Protein AF-F2G8A1-F1 (afdb_monomer)

Structure (mmCIF, N/CA/C/O backbone):
data_AF-F2G8A1-F1
#
_entry.id   AF-F2G8A1-F1
#
loop_
_atom_site.group_PDB
_atom_site.id
_atom_site.type_symbol
_atom_site.label_atom_id
_atom_site.label_alt_id
_atom_site.label_comp_id
_atom_site.label_asym_id
_atom_site.label_entity_id
_atom_site.label_seq_id
_atom_site.pdbx_PDB_ins_code
_atom_site.Cartn_x
_atom_site.Cartn_y
_atom_site.Cartn_z
_atom_site.occupancy
_atom_site.B_iso_or_equiv
_atom_site.auth_seq_id
_atom_site.auth_comp_id
_atom_site.auth_asym_id
_atom_site.auth_atom_id
_atom_site.pdbx_PDB_model_num
ATOM 1 N N . MET A 1 1 ? -11.835 19.529 9.945 1.00 40.19 1 MET A N 1
ATOM 2 C CA . MET A 1 1 ? -13.101 18.870 9.549 1.00 40.19 1 MET A CA 1
ATOM 3 C C . MET A 1 1 ? -13.380 17.758 10.556 1.00 40.19 1 MET A C 1
ATOM 5 O O . MET A 1 1 ? -12.536 16.885 10.711 1.00 40.19 1 MET A O 1
ATOM 9 N N . LYS A 1 2 ? -14.470 17.837 11.332 1.00 37.25 2 LYS A N 1
ATOM 10 C CA . LYS A 1 2 ? -14.795 16.828 12.356 1.00 37.25 2 LYS A CA 1
ATOM 11 C C . LYS A 1 2 ? -15.122 15.493 11.674 1.00 37.25 2 LYS A C 1
ATOM 13 O O . LYS A 1 2 ? -16.158 15.373 11.025 1.00 37.25 2 LYS A O 1
ATOM 18 N N . LEU A 1 3 ? -14.254 14.497 11.857 1.00 51.97 3 LEU A N 1
ATOM 19 C CA . LEU A 1 3 ? -14.437 13.105 11.408 1.00 51.97 3 LEU A CA 1
ATOM 20 C C . LEU A 1 3 ? -15.696 12.433 11.996 1.00 51.97 3 LEU A C 1
ATOM 22 O O . LEU A 1 3 ? -16.071 11.354 11.557 1.00 51.97 3 LEU A O 1
ATOM 26 N N . GLU A 1 4 ? -16.383 13.083 12.942 1.00 48.56 4 GLU A N 1
ATOM 27 C CA . GLU A 1 4 ? -17.666 12.656 13.525 1.00 48.56 4 GLU A CA 1
ATOM 28 C C . GLU A 1 4 ? -18.790 12.484 12.482 1.00 48.56 4 GLU A C 1
ATOM 30 O O . GLU A 1 4 ? -19.749 11.766 12.744 1.00 48.56 4 GLU A O 1
ATOM 35 N N . LYS A 1 5 ? -18.667 13.095 11.290 1.00 45.97 5 LYS A N 1
ATOM 36 C CA . LYS A 1 5 ? -19.625 12.955 10.175 1.00 45.97 5 LYS A CA 1
ATOM 37 C C . LYS A 1 5 ? -19.264 11.889 9.133 1.00 45.97 5 LYS A C 1
ATOM 39 O O . LYS A 1 5 ? -20.050 11.689 8.208 1.00 45.97 5 LYS A O 1
ATOM 44 N N . LEU A 1 6 ? -18.126 11.194 9.252 1.00 52.62 6 LEU A N 1
ATOM 45 C CA . LEU A 1 6 ? -17.885 9.996 8.439 1.00 52.62 6 LEU A CA 1
ATOM 46 C C . LEU A 1 6 ? -18.779 8.886 9.000 1.00 52.62 6 LEU A C 1
ATOM 48 O O . LEU A 1 6 ? -18.441 8.242 9.995 1.00 52.62 6 LEU A O 1
ATOM 52 N N . GLY A 1 7 ? -19.966 8.749 8.405 1.00 51.72 7 GLY A N 1
ATOM 53 C CA . GLY A 1 7 ? -20.971 7.763 8.777 1.00 51.72 7 GLY A CA 1
ATOM 54 C C . GLY A 1 7 ? -20.336 6.403 9.051 1.00 51.72 7 GLY A C 1
ATOM 55 O O . GLY A 1 7 ? -19.549 5.911 8.249 1.00 51.72 7 GLY A O 1
ATOM 56 N N . THR A 1 8 ? -20.638 5.859 10.233 1.00 61.47 8 THR A N 1
ATOM 57 C CA . THR A 1 8 ? -20.577 4.424 10.547 1.00 61.47 8 THR A CA 1
ATOM 58 C C . THR A 1 8 ? -19.463 3.658 9.825 1.00 61.47 8 THR A C 1
ATOM 60 O O . THR A 1 8 ? -19.719 2.788 8.991 1.00 61.47 8 THR A O 1
ATOM 63 N N . VAL A 1 9 ? -18.201 3.933 10.187 1.00 64.25 9 VAL A N 1
ATOM 64 C CA . VAL A 1 9 ? -17.117 2.956 9.982 1.00 64.25 9 VAL A CA 1
ATOM 65 C C . VAL A 1 9 ? -17.470 1.729 10.824 1.00 64.25 9 VAL A C 1
ATOM 67 O O . VAL A 1 9 ? -17.112 1.618 11.997 1.00 64.25 9 VAL A O 1
ATOM 70 N N . ASN A 1 10 ? -18.293 0.868 10.238 1.00 78.50 10 ASN A N 1
ATOM 71 C CA . ASN A 1 10 ? -18.792 -0.358 10.826 1.00 78.50 10 ASN A CA 1
ATOM 72 C C . ASN A 1 10 ? -17.738 -1.453 10.671 1.00 78.50 10 ASN A C 1
ATOM 74 O O . ASN A 1 10 ? -16.802 -1.331 9.879 1.00 78.50 10 ASN A O 1
ATOM 78 N N . LEU A 1 11 ? -17.921 -2.551 11.403 1.00 83.50 11 LEU A N 1
ATOM 79 C CA . LEU A 1 11 ? -17.014 -3.697 11.367 1.00 83.50 11 LEU A CA 1
ATOM 80 C C . LEU A 1 11 ? -16.717 -4.169 9.932 1.00 83.50 11 LEU A C 1
ATOM 82 O O . LEU A 1 11 ? -15.573 -4.470 9.620 1.00 83.50 11 LEU A O 1
ATOM 86 N N . LEU A 1 12 ? -17.717 -4.158 9.044 1.00 86.94 12 LEU A N 1
ATOM 87 C CA . LEU A 1 12 ? -17.547 -4.532 7.638 1.00 86.94 12 LEU A CA 1
ATOM 88 C C . LEU A 1 12 ? -16.514 -3.654 6.910 1.00 86.94 12 LEU A C 1
ATOM 90 O O . LEU A 1 12 ? -15.600 -4.177 6.279 1.00 86.94 12 LEU A O 1
ATOM 94 N N . TRP A 1 13 ? -16.619 -2.328 7.032 1.00 86.75 13 TRP A N 1
ATOM 95 C CA . TRP A 1 13 ? -15.685 -1.387 6.401 1.00 86.75 13 TRP A CA 1
ATOM 96 C C . TRP A 1 13 ? -14.271 -1.514 6.957 1.00 86.75 13 TRP A C 1
ATOM 98 O O . TRP A 1 13 ? -13.301 -1.375 6.212 1.00 86.75 13 TRP A O 1
ATOM 108 N N . PHE A 1 14 ? -14.154 -1.815 8.250 1.00 89.94 14 PHE A N 1
ATOM 109 C CA . PHE A 1 14 ? -12.876 -2.139 8.868 1.00 89.94 14 PHE A CA 1
ATOM 110 C C . PHE A 1 14 ? -12.271 -3.419 8.284 1.00 89.94 14 PHE A C 1
ATOM 112 O O . PHE A 1 14 ? -11.115 -3.394 7.884 1.00 89.94 14 PHE A O 1
ATOM 119 N N . LEU A 1 15 ? -13.039 -4.508 8.181 1.00 92.25 15 LEU A N 1
ATOM 120 C CA . LEU A 1 15 ? -12.551 -5.779 7.634 1.00 92.25 15 LEU A CA 1
ATOM 121 C C . LEU A 1 15 ? -12.119 -5.649 6.168 1.00 92.25 15 LEU A C 1
ATOM 123 O O . LEU A 1 15 ? -11.052 -6.139 5.802 1.00 92.25 15 LEU A O 1
ATOM 127 N N . ILE A 1 16 ? -12.900 -4.936 5.349 1.00 93.25 16 ILE A N 1
ATOM 128 C CA . ILE A 1 16 ? -12.541 -4.633 3.955 1.00 93.25 16 ILE A CA 1
ATOM 129 C C . ILE A 1 16 ? -11.238 -3.829 3.909 1.00 93.25 16 ILE A C 1
ATOM 131 O O . ILE A 1 16 ? -10.322 -4.172 3.165 1.00 93.25 16 ILE A O 1
ATOM 135 N N . SER A 1 17 ? -11.134 -2.780 4.729 1.00 92.62 17 SER A N 1
ATOM 136 C CA . SER A 1 17 ? -9.938 -1.932 4.777 1.00 92.62 17 SER A CA 1
ATOM 137 C C . SER A 1 17 ? -8.710 -2.711 5.246 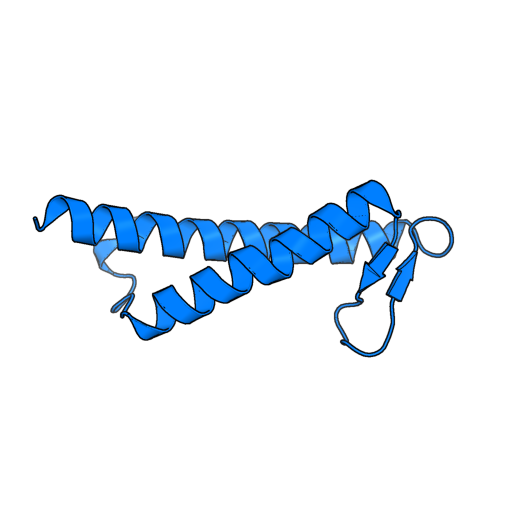1.00 92.62 17 SER A C 1
ATOM 139 O O . SER A 1 17 ? -7.642 -2.565 4.663 1.00 92.62 17 SER A O 1
ATOM 141 N N . LEU A 1 18 ? -8.863 -3.583 6.244 1.00 93.69 18 LEU A N 1
ATOM 142 C CA . LEU A 1 18 ? -7.796 -4.432 6.766 1.00 93.69 18 LEU A CA 1
ATOM 143 C C . LEU A 1 18 ? -7.275 -5.397 5.694 1.00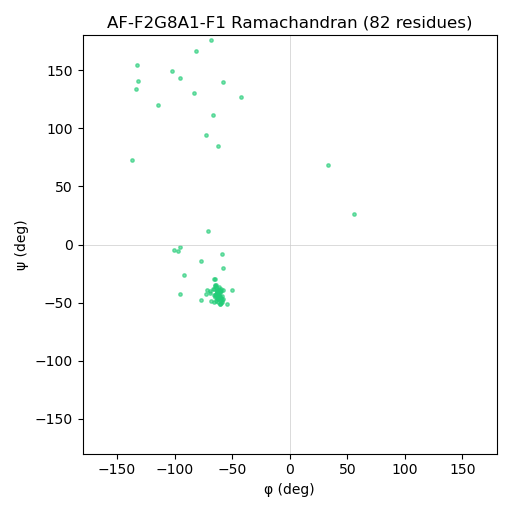 93.69 18 LEU A C 1
ATOM 145 O O . LEU A 1 18 ? -6.066 -5.500 5.495 1.00 93.69 18 LEU A O 1
ATOM 149 N N . PHE A 1 19 ? -8.181 -6.056 4.967 1.00 95.56 19 PHE A N 1
ATOM 150 C CA . PHE A 1 19 ? -7.814 -6.899 3.830 1.00 95.56 19 PHE A CA 1
ATOM 151 C C . PHE A 1 19 ? -7.053 -6.099 2.764 1.00 95.56 19 PHE A C 1
ATOM 153 O O . PHE A 1 19 ? -5.979 -6.514 2.325 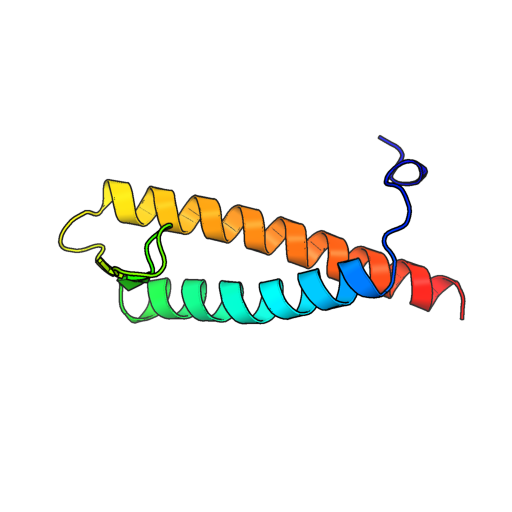1.00 95.56 19 PHE A O 1
ATOM 160 N N . LEU A 1 20 ? -7.568 -4.924 2.387 1.00 94.50 20 LEU A N 1
ATOM 161 C CA . LEU A 1 20 ? -6.943 -4.065 1.382 1.00 94.50 20 LEU A CA 1
ATOM 162 C C . LEU A 1 20 ? -5.568 -3.552 1.816 1.00 94.50 20 LEU A C 1
ATOM 164 O O . LEU A 1 20 ? -4.684 -3.452 0.972 1.00 94.50 20 LEU A O 1
ATOM 168 N N . VAL A 1 21 ? -5.350 -3.270 3.104 1.00 95.88 21 VAL A N 1
ATOM 169 C CA . VAL A 1 21 ? -4.030 -2.881 3.629 1.00 95.88 21 VAL A CA 1
ATOM 170 C C . VAL A 1 21 ? -2.999 -3.978 3.378 1.00 95.88 21 VAL A C 1
ATOM 172 O O . VAL A 1 21 ? -1.902 -3.683 2.906 1.00 95.88 21 VAL A O 1
ATOM 175 N N . ILE A 1 22 ? -3.347 -5.234 3.660 1.00 95.50 22 ILE A N 1
ATOM 176 C CA . ILE A 1 22 ? -2.446 -6.376 3.460 1.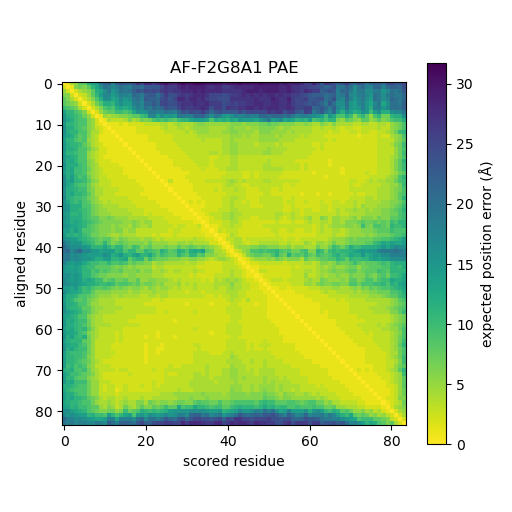00 95.50 22 ILE A CA 1
ATOM 177 C C . ILE A 1 22 ? -2.224 -6.611 1.961 1.00 95.50 22 ILE A C 1
ATOM 179 O O . ILE A 1 22 ? -1.084 -6.718 1.512 1.00 95.50 22 ILE A O 1
ATOM 183 N N . TRP A 1 23 ? -3.301 -6.641 1.175 1.00 94.69 23 TRP A N 1
ATOM 184 C CA . TRP A 1 23 ? -3.238 -6.930 -0.256 1.00 94.69 23 TRP A CA 1
ATOM 185 C C . TRP A 1 23 ? -2.493 -5.847 -1.053 1.00 94.69 23 TRP A C 1
ATOM 187 O O . TRP A 1 23 ? -1.564 -6.160 -1.800 1.00 94.69 23 TRP A O 1
ATOM 197 N N . LEU A 1 24 ? -2.838 -4.567 -0.867 1.00 94.62 24 LEU A N 1
ATOM 198 C CA . LEU A 1 24 ? -2.127 -3.456 -1.512 1.00 94.62 24 LEU A CA 1
ATOM 199 C C . LEU A 1 24 ? -0.692 -3.343 -0.994 1.00 94.62 24 LEU A C 1
ATOM 201 O O . LEU A 1 24 ? 0.210 -3.093 -1.787 1.00 94.62 24 LEU A O 1
ATOM 205 N N . GLY A 1 25 ? -0.465 -3.568 0.305 1.00 94.06 25 GLY A N 1
ATOM 206 C CA . GLY A 1 25 ? 0.876 -3.570 0.889 1.00 94.06 25 GLY A CA 1
ATOM 207 C C . GLY A 1 25 ? 1.785 -4.607 0.228 1.00 94.06 25 GLY A C 1
ATOM 208 O O . GLY A 1 25 ? 2.904 -4.283 -0.163 1.00 94.06 25 GLY A O 1
ATOM 209 N N . HIS A 1 26 ? 1.276 -5.822 0.007 1.00 94.25 26 HIS A N 1
ATOM 210 C CA . HIS A 1 26 ? 1.992 -6.866 -0.723 1.00 94.25 26 HIS A CA 1
ATOM 211 C C . HIS A 1 26 ? 2.325 -6.444 -2.164 1.00 94.25 26 HIS A C 1
ATOM 213 O O . HIS A 1 26 ? 3.455 -6.622 -2.613 1.00 94.25 26 HIS A O 1
ATOM 219 N N . GLN A 1 27 ? 1.379 -5.833 -2.887 1.00 93.31 27 GLN A N 1
ATOM 220 C CA . GLN A 1 27 ? 1.636 -5.356 -4.252 1.00 93.31 27 GLN A CA 1
ATOM 221 C C . GLN A 1 27 ? 2.652 -4.209 -4.312 1.00 93.31 27 GLN A C 1
ATOM 223 O O . GLN A 1 27 ? 3.465 -4.172 -5.231 1.00 93.31 27 GLN A O 1
ATOM 228 N N . LEU A 1 28 ? 2.622 -3.283 -3.352 1.00 94.94 28 LEU A N 1
ATOM 229 C CA . LEU A 1 28 ? 3.560 -2.159 -3.280 1.00 94.94 28 LEU A CA 1
ATOM 230 C C . LEU A 1 28 ? 4.974 -2.630 -2.923 1.00 94.94 28 LEU A C 1
ATOM 232 O O . LEU A 1 28 ? 5.934 -2.181 -3.541 1.00 94.94 28 LEU A O 1
ATOM 236 N N . LEU A 1 29 ? 5.105 -3.569 -1.981 1.00 95.31 29 LEU A N 1
ATOM 237 C CA . LEU A 1 29 ? 6.389 -4.205 -1.672 1.00 95.31 29 LEU A CA 1
ATOM 238 C C . LEU A 1 29 ? 6.934 -4.970 -2.882 1.00 95.31 29 LEU A C 1
ATOM 240 O O . LEU A 1 29 ? 8.097 -4.795 -3.238 1.00 95.31 29 LEU A O 1
ATOM 244 N N . GLY A 1 30 ? 6.086 -5.750 -3.561 1.00 92.38 30 GLY A N 1
ATOM 245 C CA . GLY A 1 30 ? 6.452 -6.431 -4.803 1.00 92.38 30 GLY A CA 1
ATOM 246 C C . GLY A 1 30 ? 6.921 -5.462 -5.892 1.00 92.38 30 GLY A C 1
ATOM 247 O O . GLY A 1 30 ? 7.915 -5.736 -6.558 1.00 92.38 30 GLY A O 1
ATOM 248 N N . ALA A 1 31 ? 6.280 -4.298 -6.011 1.00 93.06 31 ALA A N 1
ATOM 249 C CA . ALA A 1 31 ? 6.671 -3.254 -6.954 1.00 93.06 31 ALA A CA 1
ATOM 250 C C . ALA A 1 31 ? 8.044 -2.643 -6.648 1.00 93.06 31 ALA A C 1
ATOM 252 O O . ALA A 1 31 ? 8.782 -2.324 -7.575 1.00 93.06 31 ALA A O 1
ATOM 253 N N . ILE A 1 32 ? 8.403 -2.497 -5.371 1.00 93.75 32 ILE A N 1
ATOM 254 C CA . ILE A 1 32 ? 9.717 -1.978 -4.963 1.00 93.75 32 ILE A CA 1
ATOM 255 C C . ILE A 1 32 ? 10.816 -3.014 -5.222 1.00 93.75 32 ILE A C 1
ATOM 257 O O . ILE A 1 32 ? 11.888 -2.656 -5.700 1.00 93.75 32 ILE A O 1
ATOM 261 N N . ILE A 1 33 ? 10.554 -4.288 -4.915 1.00 95.06 33 ILE A N 1
ATOM 262 C CA . ILE A 1 33 ? 11.554 -5.362 -5.009 1.00 95.06 33 ILE A CA 1
ATOM 263 C C . ILE A 1 33 ? 11.771 -5.791 -6.463 1.00 95.06 33 ILE A C 1
ATOM 265 O O . ILE A 1 33 ? 12.908 -5.905 -6.909 1.00 95.06 33 ILE A O 1
ATOM 269 N N . ASN A 1 34 ? 10.685 -6.023 -7.201 1.00 93.75 34 ASN A N 1
ATOM 270 C CA . ASN A 1 34 ? 10.734 -6.622 -8.536 1.00 93.75 34 ASN A CA 1
ATOM 271 C C . ASN A 1 34 ? 10.608 -5.592 -9.664 1.00 93.75 34 ASN A C 1
ATOM 273 O O . ASN A 1 34 ? 10.693 -5.966 -10.828 1.00 93.75 34 ASN A O 1
ATOM 277 N N . LEU A 1 35 ? 10.376 -4.310 -9.348 1.00 93.44 35 LEU A N 1
ATOM 278 C CA . LEU A 1 35 ? 10.092 -3.253 -10.332 1.00 93.44 35 LEU A CA 1
ATOM 279 C C . LEU A 1 35 ? 8.897 -3.578 -11.246 1.00 93.44 35 LEU A C 1
ATOM 281 O O . LEU A 1 35 ? 8.784 -3.069 -12.365 1.00 93.44 35 LEU A O 1
ATOM 285 N N . GLU A 1 36 ? 7.979 -4.402 -10.744 1.00 92.81 36 GLU A N 1
ATOM 286 C CA . GLU A 1 36 ? 6.774 -4.847 -11.431 1.00 92.81 36 GLU A CA 1
ATOM 287 C C . GLU A 1 36 ? 5.566 -4.732 -10.515 1.00 92.81 36 GLU A C 1
ATOM 289 O O . GLU A 1 36 ? 5.586 -5.146 -9.357 1.00 92.81 36 GLU A O 1
ATOM 294 N N . ILE A 1 37 ? 4.484 -4.176 -11.045 1.00 93.06 37 ILE A N 1
ATOM 295 C CA . ILE A 1 37 ? 3.237 -4.025 -10.313 1.00 93.06 37 ILE A CA 1
ATOM 296 C C . ILE A 1 37 ? 2.083 -4.506 -11.170 1.00 93.06 37 ILE A C 1
ATOM 298 O O . ILE A 1 37 ? 2.026 -4.255 -12.371 1.00 93.06 37 ILE A O 1
ATOM 302 N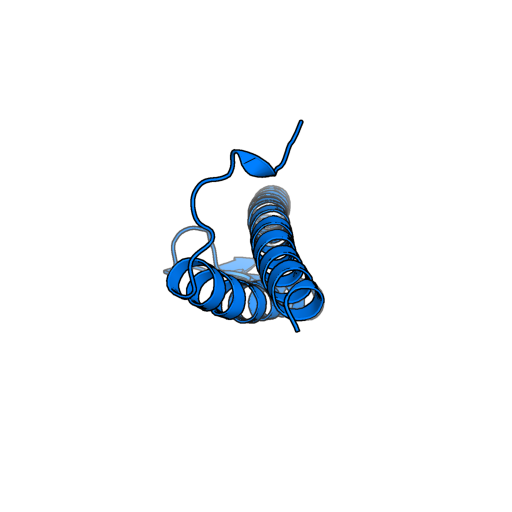 N . GLN A 1 38 ? 1.118 -5.178 -10.554 1.00 92.50 38 GLN A N 1
ATOM 303 C CA . GLN A 1 38 ? -0.125 -5.500 -11.240 1.00 92.50 38 GLN A CA 1
ATOM 304 C C . GLN A 1 38 ? -0.787 -4.201 -11.728 1.00 92.50 38 GLN A C 1
ATOM 306 O O . GLN A 1 38 ? -0.800 -3.199 -11.007 1.00 92.50 38 GLN A O 1
ATOM 311 N N . ASN A 1 39 ? -1.350 -4.200 -12.927 1.00 91.00 39 ASN A N 1
ATOM 312 C CA . ASN A 1 39 ? -2.027 -3.039 -13.488 1.00 91.00 39 ASN A CA 1
ATOM 313 C C . ASN A 1 39 ? -3.330 -2.729 -12.711 1.00 91.00 39 ASN A C 1
ATOM 315 O O . ASN A 1 39 ? -3.722 -3.449 -11.783 1.00 91.00 39 ASN A O 1
ATOM 319 N N . LEU A 1 40 ? -4.008 -1.631 -13.067 1.00 85.06 40 LEU A N 1
ATOM 320 C CA . LEU A 1 40 ? -5.337 -1.291 -12.534 1.00 85.06 40 LEU A CA 1
ATOM 321 C C . LEU A 1 40 ? -6.370 -2.362 -12.895 1.00 85.06 40 LEU A C 1
ATOM 323 O O . LEU A 1 40 ? -7.213 -2.725 -12.078 1.00 85.06 40 LEU A O 1
ATOM 327 N N . ARG A 1 41 ? -6.262 -2.909 -14.109 1.00 85.19 41 ARG A N 1
ATOM 328 C CA . ARG A 1 41 ? -6.951 -4.136 -14.497 1.00 85.19 41 ARG A CA 1
ATOM 329 C C . ARG A 1 41 ? -6.120 -5.331 -14.029 1.00 85.19 41 ARG A C 1
ATOM 331 O O . ARG A 1 41 ? -4.929 -5.398 -14.307 1.00 85.19 41 ARG A O 1
ATOM 338 N N . VAL A 1 42 ? -6.750 -6.286 -13.347 1.00 75.56 42 VAL A N 1
ATOM 339 C CA . VAL A 1 42 ? -6.098 -7.457 -12.715 1.00 75.56 42 VAL A CA 1
ATOM 340 C C . VAL A 1 42 ? -5.585 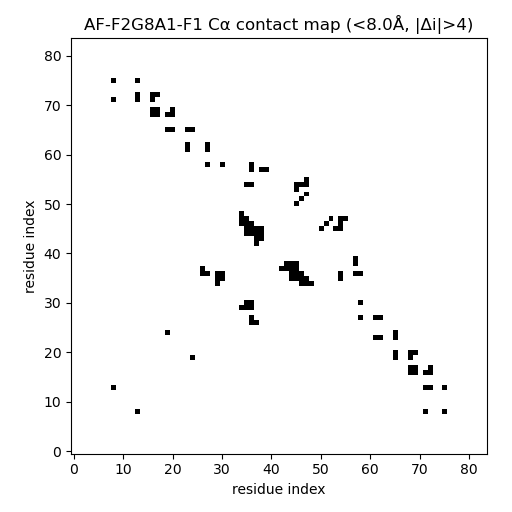-8.500 -13.730 1.00 75.56 42 VAL A C 1
ATOM 342 O O . VAL A 1 42 ? -5.226 -9.608 -13.360 1.00 75.56 42 VAL A O 1
ATOM 345 N N . THR A 1 43 ? -5.547 -8.169 -15.018 1.00 78.81 43 THR A N 1
ATOM 346 C CA . THR A 1 43 ? -5.135 -9.081 -16.092 1.00 78.81 43 THR A CA 1
ATOM 347 C C . THR A 1 43 ? -3.653 -9.001 -16.424 1.00 78.81 43 THR A C 1
ATOM 349 O O . THR A 1 43 ? -3.096 -9.988 -16.885 1.00 78.81 43 THR A O 1
ATOM 352 N N . ASP A 1 44 ? -3.015 -7.856 -16.179 1.00 85.00 44 ASP A N 1
ATOM 353 C CA . ASP A 1 44 ? -1.681 -7.567 -16.705 1.00 85.00 44 ASP A CA 1
ATOM 354 C C . ASP A 1 44 ? -0.763 -7.009 -15.617 1.00 85.00 44 ASP A C 1
ATOM 356 O O . ASP A 1 44 ? -1.219 -6.382 -14.655 1.00 85.00 44 ASP A O 1
ATOM 360 N N . THR A 1 45 ? 0.543 -7.187 -15.791 1.00 90.44 45 THR A N 1
ATOM 361 C CA . THR A 1 45 ? 1.576 -6.520 -14.995 1.00 90.44 45 THR A CA 1
ATOM 362 C C . THR A 1 45 ? 2.191 -5.368 -15.783 1.00 90.44 45 THR A C 1
ATOM 364 O O . THR A 1 45 ? 2.245 -5.354 -17.012 1.00 90.44 45 THR A O 1
ATOM 367 N N . VAL A 1 46 ? 2.618 -4.344 -15.058 1.00 91.00 46 VAL A N 1
ATOM 368 C CA . VAL A 1 46 ? 3.334 -3.186 -15.576 1.00 91.00 46 VAL A CA 1
ATOM 369 C C . VAL A 1 46 ? 4.728 -3.238 -14.981 1.00 91.00 46 VAL A C 1
ATOM 371 O O . VAL A 1 46 ? 4.871 -3.191 -13.760 1.00 91.00 46 VAL A O 1
ATOM 374 N N . SER A 1 47 ? 5.745 -3.311 -15.834 1.00 91.69 47 SER A N 1
ATOM 375 C CA . SER A 1 47 ? 7.139 -3.204 -15.413 1.00 91.69 47 SER A CA 1
ATOM 376 C C . SER A 1 47 ? 7.646 -1.773 -15.564 1.00 91.69 47 SER A C 1
ATOM 378 O O . SER A 1 47 ? 7.309 -1.065 -16.523 1.00 91.69 47 SER A O 1
ATOM 380 N N . PHE A 1 48 ? 8.486 -1.347 -14.624 1.00 90.69 48 PHE A N 1
ATOM 381 C CA . PHE A 1 48 ? 9.144 -0.045 -14.680 1.00 90.69 48 PHE A CA 1
ATOM 382 C C . PHE A 1 48 ? 10.051 0.076 -15.911 1.00 90.69 48 PHE A C 1
ATOM 384 O O . PHE A 1 48 ? 10.084 1.126 -16.546 1.00 90.69 48 PHE A O 1
ATOM 391 N N . GLY A 1 49 ? 10.727 -1.014 -16.295 1.00 90.50 49 GLY A N 1
ATOM 392 C CA . GLY A 1 49 ? 11.638 -1.033 -17.443 1.00 90.50 49 GLY A CA 1
ATOM 393 C C . GLY A 1 49 ? 10.955 -0.800 -18.794 1.00 90.50 49 GLY A C 1
ATOM 394 O O . GLY A 1 49 ? 11.569 -0.233 -19.690 1.00 90.50 49 GLY A O 1
ATOM 395 N N . ASN A 1 50 ? 9.685 -1.195 -18.947 1.00 91.56 50 ASN A N 1
ATOM 396 C CA . ASN A 1 50 ? 8.957 -1.032 -20.209 1.00 91.56 50 ASN A CA 1
ATOM 397 C C . ASN A 1 50 ? 8.113 0.252 -20.239 1.00 91.56 50 ASN A C 1
ATOM 399 O O . ASN A 1 50 ? 8.054 0.950 -21.249 1.00 91.56 50 ASN A O 1
ATOM 403 N N . ARG A 1 51 ? 7.422 0.577 -19.136 1.00 91.88 51 ARG A N 1
ATOM 404 C CA . ARG A 1 51 ? 6.508 1.731 -19.065 1.00 91.88 51 ARG A CA 1
ATOM 405 C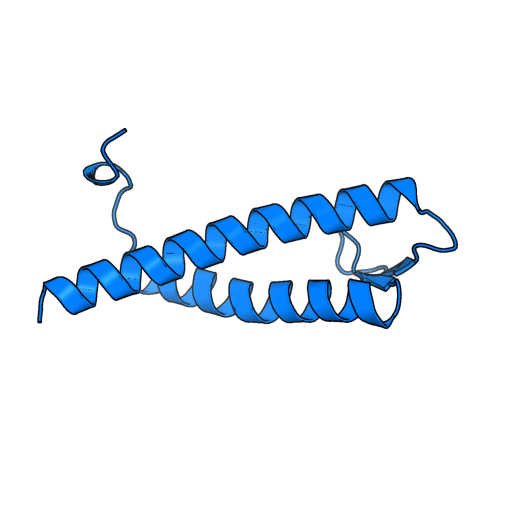 C . ARG A 1 51 ? 6.678 2.497 -17.747 1.00 91.88 51 ARG A C 1
ATOM 407 O O . ARG A 1 51 ? 5.774 2.459 -16.911 1.00 91.88 51 ARG A O 1
ATOM 414 N N . PRO A 1 52 ? 7.782 3.243 -17.563 1.00 92.38 52 PRO A N 1
ATOM 415 C CA . PRO A 1 52 ? 8.133 3.852 -16.275 1.00 92.38 52 PRO A CA 1
ATOM 416 C C . PRO A 1 52 ? 7.105 4.882 -15.787 1.00 92.38 52 PRO A C 1
ATOM 418 O O . PRO A 1 52 ? 6.745 4.893 -14.612 1.00 92.38 52 PRO A O 1
ATOM 421 N N . ILE A 1 53 ? 6.567 5.709 -16.691 1.00 94.31 53 ILE A N 1
ATOM 422 C CA . ILE A 1 53 ? 5.554 6.724 -16.352 1.00 94.31 53 ILE A CA 1
ATOM 423 C C . ILE A 1 53 ? 4.248 6.056 -15.898 1.00 94.31 53 ILE A C 1
ATOM 425 O O . ILE A 1 53 ? 3.655 6.453 -14.896 1.00 94.31 53 ILE A O 1
A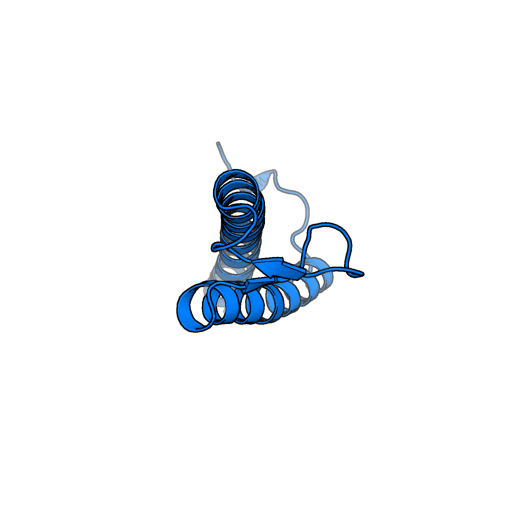TOM 429 N N . TRP A 1 54 ? 3.811 5.010 -16.609 1.00 94.00 54 TRP A N 1
ATOM 430 C CA . TRP A 1 54 ? 2.593 4.279 -16.254 1.00 94.00 54 TRP A CA 1
ATOM 431 C C . TRP A 1 54 ? 2.768 3.487 -14.958 1.00 94.00 54 TRP A C 1
ATOM 433 O O . TRP A 1 54 ? 1.879 3.497 -14.112 1.00 94.00 54 TRP A O 1
ATOM 443 N N . PHE A 1 55 ? 3.933 2.864 -14.765 1.00 93.94 55 PHE A N 1
ATOM 444 C CA . PHE A 1 55 ? 4.296 2.214 -13.511 1.00 93.94 55 PHE A CA 1
ATOM 445 C C . PHE A 1 55 ? 4.179 3.185 -12.333 1.00 93.94 55 PHE A C 1
ATOM 447 O O . PHE A 1 55 ? 3.489 2.882 -11.362 1.00 93.94 55 PHE A O 1
ATOM 454 N N . ALA A 1 56 ? 4.790 4.371 -12.441 1.00 95.00 56 ALA A N 1
ATOM 455 C CA . ALA A 1 56 ? 4.750 5.383 -11.390 1.00 95.00 56 ALA A CA 1
ATOM 456 C C . ALA A 1 56 ? 3.315 5.834 -11.085 1.00 95.00 56 ALA A C 1
ATOM 458 O O . ALA A 1 56 ? 2.940 5.957 -9.919 1.00 95.00 56 ALA A O 1
ATOM 459 N N . PHE A 1 57 ? 2.489 6.016 -12.119 1.00 95.38 57 PHE A N 1
ATOM 460 C CA . PHE A 1 57 ? 1.079 6.364 -11.959 1.00 95.38 57 PHE A CA 1
ATOM 461 C C . PHE A 1 57 ? 0.287 5.277 -11.214 1.00 95.38 57 PHE A C 1
ATOM 463 O O . PHE A 1 57 ? -0.403 5.569 -10.235 1.00 95.38 57 PHE A O 1
ATOM 470 N N . VAL A 1 58 ? 0.413 4.013 -11.636 1.00 94.31 58 VAL A N 1
ATOM 471 C CA . VAL A 1 58 ? -0.276 2.876 -11.002 1.00 94.31 58 VAL A CA 1
ATOM 472 C C . VAL A 1 58 ? 0.200 2.681 -9.562 1.00 94.31 58 VAL A C 1
ATOM 474 O O . VAL A 1 58 ? -0.623 2.473 -8.668 1.00 94.31 58 VAL A O 1
ATOM 477 N N . PHE A 1 59 ? 1.509 2.785 -9.325 1.00 95.00 59 PHE A N 1
ATOM 478 C CA . PHE A 1 59 ? 2.105 2.705 -7.995 1.00 95.00 59 PHE A CA 1
ATOM 479 C C . PHE A 1 59 ? 1.553 3.796 -7.074 1.00 95.00 59 PHE A C 1
ATOM 481 O O . PHE A 1 59 ? 1.062 3.486 -5.990 1.00 95.00 59 PHE A O 1
ATOM 488 N N . LEU A 1 60 ? 1.562 5.058 -7.518 1.00 96.00 60 LEU A N 1
ATOM 489 C CA . LEU A 1 60 ? 1.086 6.191 -6.726 1.00 96.00 60 LEU A CA 1
ATOM 490 C C . LEU A 1 60 ? -0.398 6.050 -6.368 1.00 96.00 60 LEU A C 1
ATOM 492 O O . LEU A 1 60 ? -0.781 6.266 -5.220 1.00 96.00 60 LEU A O 1
ATOM 496 N N . LEU A 1 61 ? -1.233 5.640 -7.325 1.00 95.25 61 LEU A N 1
ATOM 497 C CA . LEU A 1 61 ? -2.662 5.444 -7.090 1.00 95.25 61 LEU A CA 1
ATOM 498 C C . LEU A 1 61 ? -2.909 4.345 -6.046 1.00 95.25 61 LEU A C 1
ATOM 500 O O . LEU A 1 61 ? -3.676 4.547 -5.101 1.00 95.25 61 LEU A O 1
ATOM 504 N N . LYS A 1 62 ? -2.219 3.204 -6.171 1.00 94.94 62 LYS A N 1
ATOM 505 C CA . LYS A 1 62 ? -2.299 2.108 -5.193 1.00 94.94 62 LYS A CA 1
ATOM 506 C C . LYS A 1 62 ? -1.764 2.516 -3.824 1.00 94.94 62 LYS A C 1
ATOM 508 O O . LYS A 1 62 ? -2.347 2.136 -2.813 1.00 94.94 62 LYS A O 1
ATOM 513 N N . PHE A 1 63 ? -0.713 3.328 -3.786 1.00 95.69 63 PHE A N 1
ATOM 514 C CA . PHE A 1 63 ? -0.143 3.862 -2.554 1.00 95.69 63 PHE A CA 1
ATOM 515 C C . PHE A 1 63 ? -1.120 4.793 -1.823 1.00 95.69 63 PHE A C 1
ATOM 517 O O . PHE A 1 63 ? -1.334 4.645 -0.621 1.00 95.69 63 PHE A O 1
ATOM 524 N N . ILE A 1 64 ? -1.789 5.700 -2.542 1.00 96.38 64 ILE A N 1
ATOM 525 C CA . ILE A 1 64 ? -2.820 6.575 -1.963 1.00 96.38 64 ILE A CA 1
ATOM 526 C C . ILE A 1 64 ? -3.989 5.743 -1.420 1.00 96.38 64 ILE A C 1
ATOM 528 O O . ILE A 1 64 ? -4.422 5.954 -0.286 1.00 96.38 64 ILE A O 1
ATOM 532 N N . ALA A 1 65 ? -4.477 4.766 -2.192 1.00 94.69 65 ALA A N 1
ATOM 533 C CA . ALA A 1 65 ? -5.540 3.867 -1.743 1.00 94.69 65 ALA A CA 1
ATOM 534 C C . ALA A 1 65 ? -5.133 3.084 -0.483 1.00 94.69 65 ALA A C 1
ATOM 536 O O . ALA A 1 65 ? -5.931 2.938 0.446 1.00 94.69 65 ALA A O 1
ATOM 537 N N . TRP A 1 66 ? -3.877 2.638 -0.418 1.00 96.50 66 TRP A N 1
ATOM 538 C CA . TRP A 1 66 ? -3.323 1.947 0.740 1.00 96.50 66 TRP A CA 1
ATOM 539 C C . TRP A 1 66 ? -3.305 2.838 1.987 1.00 96.50 66 TRP A C 1
ATOM 541 O O . TRP A 1 66 ? -3.785 2.414 3.039 1.00 96.50 66 TRP A O 1
ATOM 551 N N . LEU A 1 67 ? -2.858 4.094 1.865 1.00 95.56 67 LEU A N 1
ATOM 552 C CA . LEU A 1 67 ? -2.874 5.064 2.967 1.00 95.56 67 LEU A CA 1
ATOM 553 C C . LEU A 1 67 ? -4.291 5.347 3.482 1.00 95.56 67 LEU A C 1
ATOM 555 O O . LEU A 1 67 ? -4.496 5.431 4.694 1.00 95.56 67 LEU A O 1
ATOM 559 N N . LEU A 1 68 ? -5.280 5.455 2.589 1.00 93.50 68 LEU A N 1
ATOM 560 C CA . LEU A 1 68 ? -6.680 5.637 2.982 1.00 93.50 68 LEU A CA 1
ATOM 561 C C . LEU A 1 68 ? -7.201 4.431 3.776 1.00 93.50 68 LEU A C 1
ATOM 563 O O . LEU A 1 68 ? -7.785 4.609 4.847 1.00 93.50 68 LEU A O 1
ATOM 567 N N . CYS A 1 69 ? -6.940 3.208 3.302 1.00 93.31 69 CYS A N 1
ATOM 568 C CA . CYS A 1 69 ? -7.340 1.982 4.000 1.00 93.31 69 CYS A CA 1
ATOM 569 C C . CYS A 1 69 ? -6.651 1.858 5.367 1.00 93.31 69 CYS A C 1
ATOM 571 O O . CYS A 1 69 ? -7.280 1.477 6.359 1.00 93.31 69 CYS A O 1
ATOM 573 N N . LEU A 1 70 ? -5.373 2.236 5.448 1.00 93.69 70 LEU A N 1
ATOM 574 C CA . LEU A 1 70 ? -4.616 2.266 6.697 1.00 93.69 70 LEU A CA 1
ATOM 575 C C . LEU A 1 70 ? -5.213 3.288 7.672 1.00 93.69 70 LEU A C 1
ATOM 577 O O . LEU A 1 70 ? -5.431 2.967 8.840 1.00 93.69 70 LEU A O 1
ATOM 581 N N . GLY A 1 71 ? -5.572 4.479 7.189 1.00 90.56 71 GLY A N 1
ATOM 582 C CA . GLY A 1 71 ? -6.253 5.507 7.974 1.00 90.56 71 GLY A CA 1
ATOM 583 C C . GLY A 1 71 ? -7.579 5.024 8.568 1.00 90.56 71 GLY A C 1
ATOM 584 O O . GLY A 1 71 ? -7.807 5.191 9.767 1.00 90.56 71 GLY A O 1
ATOM 585 N N . VAL A 1 72 ? -8.425 4.366 7.767 1.00 89.50 72 VAL A N 1
ATOM 586 C CA . VAL A 1 72 ? -9.698 3.778 8.230 1.00 89.50 72 VAL A CA 1
ATOM 587 C C . VAL A 1 72 ? -9.457 2.691 9.281 1.00 89.50 72 VAL A C 1
ATOM 589 O O . VAL A 1 72 ? -10.120 2.675 10.321 1.00 89.50 72 VAL A O 1
ATOM 592 N N . THR A 1 73 ? -8.475 1.821 9.044 1.00 90.69 73 THR A N 1
ATOM 593 C CA . THR A 1 73 ? -8.102 0.728 9.954 1.00 90.69 73 THR A CA 1
ATOM 594 C C . THR A 1 73 ? -7.651 1.273 11.312 1.00 90.69 73 THR A C 1
ATOM 596 O O . THR A 1 73 ? -8.192 0.896 12.353 1.00 90.69 73 THR A O 1
ATOM 599 N N . VAL A 1 74 ? -6.716 2.230 11.310 1.00 90.75 74 VAL A N 1
ATOM 600 C CA . VAL A 1 74 ? -6.203 2.879 12.527 1.00 90.75 74 VAL A CA 1
ATOM 601 C C . VAL A 1 74 ? -7.305 3.649 13.252 1.00 90.75 74 VAL A C 1
ATOM 603 O O . VAL A 1 74 ? -7.387 3.591 14.481 1.00 90.75 74 VAL A O 1
ATOM 606 N N . PHE A 1 75 ? -8.169 4.356 12.520 1.00 88.31 75 PHE A N 1
ATOM 607 C CA . PHE A 1 75 ? -9.289 5.089 13.104 1.00 88.31 75 PHE A CA 1
ATOM 608 C C . PHE A 1 75 ? -10.257 4.157 13.840 1.00 88.31 75 PHE A C 1
ATOM 610 O O . PHE A 1 75 ? -10.626 4.437 14.982 1.00 88.31 75 PHE A O 1
ATOM 617 N N . TYR A 1 76 ? -10.630 3.031 13.223 1.00 88.12 76 TYR A N 1
ATOM 618 C CA . TYR A 1 76 ? -11.527 2.054 13.838 1.00 88.12 76 TYR A CA 1
ATOM 619 C C . TYR A 1 76 ? -10.923 1.443 15.111 1.00 88.12 76 TYR A C 1
ATOM 621 O O . TYR A 1 76 ? -11.593 1.404 16.145 1.00 88.12 76 TYR A O 1
ATOM 629 N N . ILE A 1 77 ? -9.643 1.046 15.069 1.00 88.62 77 ILE A N 1
ATOM 630 C CA . ILE A 1 77 ? -8.926 0.501 16.234 1.00 88.62 77 ILE A CA 1
ATOM 631 C C . ILE A 1 77 ? -8.876 1.532 17.364 1.00 88.62 77 ILE A C 1
ATOM 633 O O . ILE A 1 77 ? -9.288 1.231 18.481 1.00 88.62 77 ILE A O 1
ATOM 637 N N . LYS A 1 78 ? -8.446 2.772 17.082 1.00 87.75 78 LYS A N 1
ATOM 638 C CA . LYS A 1 78 ? -8.380 3.843 18.094 1.00 87.75 78 LYS A CA 1
ATOM 639 C C . LYS A 1 78 ? -9.745 4.155 18.700 1.00 87.75 78 LYS A C 1
ATOM 641 O O . LYS A 1 78 ? -9.835 4.409 19.899 1.00 87.75 78 LYS A O 1
ATOM 646 N N . ARG A 1 79 ? -10.808 4.140 17.891 1.00 84.19 79 ARG A N 1
ATOM 647 C CA . ARG A 1 79 ? -12.176 4.366 18.368 1.00 84.19 79 ARG A CA 1
ATOM 648 C C . ARG A 1 79 ? -12.627 3.262 19.321 1.00 84.19 79 ARG A C 1
ATOM 650 O O . ARG A 1 79 ? -13.222 3.579 20.339 1.00 84.19 79 ARG A O 1
ATOM 657 N N . ARG A 1 80 ? -12.354 1.991 19.013 1.00 80.75 80 ARG A N 1
ATOM 658 C CA . ARG A 1 80 ? -12.715 0.859 19.884 1.00 80.75 80 ARG A CA 1
ATOM 659 C C . ARG A 1 80 ? -11.852 0.795 21.147 1.00 80.75 80 ARG A C 1
ATOM 661 O O . ARG A 1 80 ? -12.398 0.572 22.219 1.00 80.75 80 ARG A O 1
ATOM 668 N N . ALA A 1 81 ? -10.557 1.087 21.038 1.00 76.62 81 ALA A N 1
ATOM 669 C CA . ALA A 1 81 ? -9.637 1.123 22.174 1.00 76.62 81 ALA A CA 1
ATOM 670 C C . ALA A 1 81 ? -9.955 2.242 23.183 1.00 76.62 81 ALA A C 1
ATOM 672 O O . ALA A 1 81 ? -9.698 2.072 24.360 1.00 76.62 81 ALA A O 1
ATOM 673 N N . LYS A 1 82 ? -10.536 3.373 22.748 1.00 63.22 82 LYS A N 1
ATOM 674 C CA . LYS A 1 82 ? -11.025 4.437 23.653 1.00 63.22 82 LYS A CA 1
ATOM 675 C C . LYS A 1 82 ? -12.357 4.124 24.345 1.00 63.22 82 LYS A C 1
ATOM 677 O O . LYS A 1 82 ? -12.760 4.873 25.225 1.00 63.22 82 LYS A O 1
ATOM 682 N N . VAL A 1 83 ? -13.082 3.113 23.873 1.00 57.12 83 VAL A N 1
ATOM 683 C CA . VAL A 1 83 ? -14.404 2.716 24.393 1.00 57.12 83 VAL A CA 1
ATOM 684 C C . VAL A 1 83 ? -14.278 1.554 25.392 1.00 57.12 83 VAL A C 1
ATOM 686 O O . VAL A 1 83 ? -15.270 1.175 26.004 1.00 57.12 83 VAL A O 1
ATOM 689 N N . THR A 1 84 ? -13.068 1.010 25.557 1.00 47.81 84 THR A N 1
ATOM 690 C CA . THR A 1 84 ? -12.718 -0.006 26.563 1.00 47.81 84 THR A CA 1
ATOM 691 C C . THR A 1 84 ? -11.962 0.674 27.694 1.00 47.81 84 THR A C 1
ATOM 693 O O . THR A 1 84 ? -12.181 0.279 28.855 1.00 47.81 84 THR A O 1
#

Sequence (84 aa):
MKLEKLGTVNLLWFLISLFLVIWLGHQLLGAIINLEIQNLRVTDTVSFGNRPIWFAFVFLLKFIAWLLCLGVTVFYIKRRAKVT

pLDDT: mean 85.67, std 14.83, range [37.25, 96.5]

Organism: Alteromonas mediterranea (strain DSM 17117 / CIP 110805 / LMG 28347 / Deep ecotype) (NCBI:txid1774373)

Radius of gyration: 15.69 Å; Cα contacts (8 Å, |Δi|>4): 66; chains: 1; bounding box: 33×28×47 Å

Secondary structure (DSSP, 8-state):
--GGGSTT--HHHHHHHHHHHHHHHHHHHHHHHHSEEE-SSTT-EEETTT-HHHHHHHHHHHHHHHHHHHHHHHHHHHHHHT--

Solvent-accessible surface area (backbone atoms only — not comparable to full-atom values): 4720 Å² total; per-residue (Å²): 132,76,70,87,71,61,72,79,81,40,73,68,57,38,52,54,21,47,52,44,31,55,55,43,47,52,47,53,52,40,26,69,76,69,42,35,32,73,40,94,56,93,85,46,73,34,38,39,92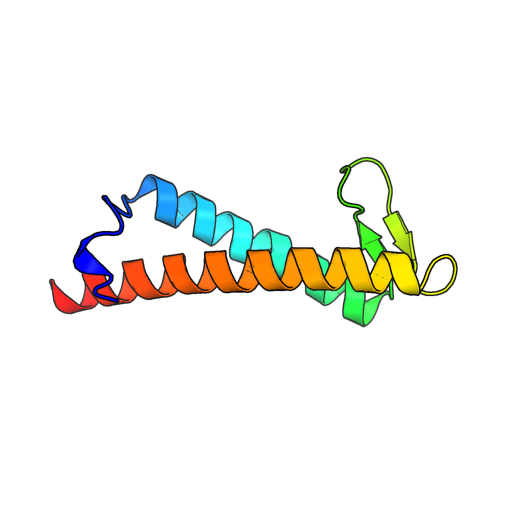,82,39,46,69,60,31,51,50,54,50,52,53,49,49,53,53,29,53,53,23,43,50,50,35,52,49,50,51,55,56,54,63,73,74,108

Nearest PDB structures (foldseek):
  6r80-assembly1_A-2  TM=3.798E-01  e=8.219E+00  Homo sapiens

Mean predicted aligned error: 6.66 Å

Foldseek 3Di:
DPPPPVPDLDPVVLVVLVVLLVVLVVQLVCCVPVQWGQAPPNPDIDHCVPPVPRSVVRNVVSVVSNVVSVVSNVVVVVVVVVVD